Protein AF-A0A847ALS0-F1 (afdb_monomer_lite)

Secondary structure (DSSP, 8-state):
-TTSHHHHS-HHHHHHHHH--HHHHHHHHHHHHH-TTTHHHHHHHHHHHHHHHHHTTS--HHHHHHHHHHHHHHHHHHHHHHHHHHHHHHHHHHHTTS--

pLDDT: mean 72.98, std 11.69, range [47.0, 91.88]

Radius of gyration: 18.96 Å; chains: 1; bounding box: 46×54×28 Å

Sequence (100 aa):
MKNIIKYLEDERFINWVFQSDVEYGRFWENYKSDHPSEVENINVAKRILNNLKTKDKDFTADEKILFFATILKRLEVNEKKKERNLFIKNLLKYAAVAIL

Structure (mmCIF, N/CA/C/O backbone):
data_AF-A0A847ALS0-F1
#
_entry.id   AF-A0A847ALS0-F1
#
loop_
_atom_site.group_PDB
_atom_site.id
_atom_site.type_symbol
_atom_site.label_atom_id
_atom_site.label_alt_id
_atom_site.label_comp_id
_atom_site.label_asym_id
_atom_site.label_entity_id
_atom_site.label_seq_id
_atom_site.pdbx_PDB_ins_code
_atom_site.Cartn_x
_atom_site.Cartn_y
_atom_site.Cartn_z
_atom_site.occupancy
_atom_site.B_iso_or_equiv
_atom_site.auth_seq_id
_atom_site.auth_comp_id
_atom_site.auth_asym_id
_atom_site.auth_atom_id
_atom_site.pdbx_PDB_model_num
ATOM 1 N N . MET A 1 1 ? 7.509 11.481 -0.620 1.00 50.78 1 MET A N 1
ATOM 2 C CA . MET A 1 1 ? 7.185 10.075 -0.949 1.00 50.78 1 MET A CA 1
ATOM 3 C C . MET A 1 1 ? 5.792 10.078 -1.563 1.00 50.78 1 MET A C 1
ATOM 5 O O . MET A 1 1 ? 4.818 9.744 -0.906 1.00 50.78 1 MET A O 1
ATOM 9 N N . LYS A 1 2 ? 5.688 10.560 -2.811 1.00 55.38 2 LYS A N 1
ATOM 10 C CA . LYS A 1 2 ? 4.419 11.019 -3.409 1.00 55.38 2 LYS A CA 1
ATOM 11 C C . LYS A 1 2 ? 3.577 9.930 -4.094 1.00 55.38 2 LYS A C 1
ATOM 13 O O . LYS A 1 2 ? 2.455 10.214 -4.477 1.00 55.38 2 LYS A O 1
ATOM 18 N N . ASN A 1 3 ? 4.064 8.693 -4.206 1.00 70.12 3 ASN A N 1
ATOM 19 C CA . ASN A 1 3 ? 3.462 7.692 -5.098 1.00 70.12 3 ASN A CA 1
ATOM 20 C C . ASN A 1 3 ? 2.827 6.483 -4.398 1.00 70.12 3 ASN A C 1
ATOM 22 O O . ASN A 1 3 ? 2.512 5.514 -5.069 1.00 70.12 3 ASN A O 1
ATOM 26 N N . ILE A 1 4 ? 2.619 6.497 -3.077 1.00 80.75 4 ILE A N 1
ATOM 27 C CA . ILE A 1 4 ? 1.954 5.365 -2.395 1.00 80.75 4 ILE A CA 1
ATOM 28 C C . ILE A 1 4 ? 0.446 5.355 -2.698 1.00 80.75 4 ILE A C 1
ATOM 30 O O . ILE A 1 4 ? -0.131 4.291 -2.895 1.00 80.75 4 ILE A O 1
ATOM 34 N N . ILE A 1 5 ? -0.172 6.541 -2.788 1.00 80.06 5 ILE A N 1
ATOM 35 C CA . ILE A 1 5 ? -1.620 6.711 -3.001 1.00 80.06 5 ILE A CA 1
ATOM 36 C C . ILE A 1 5 ? -2.073 6.038 -4.301 1.00 80.06 5 ILE A C 1
ATOM 38 O O . ILE A 1 5 ? -3.058 5.313 -4.277 1.00 80.06 5 ILE A O 1
ATOM 42 N N . LYS A 1 6 ? -1.290 6.147 -5.385 1.00 85.69 6 LYS A N 1
ATOM 43 C CA . LYS A 1 6 ? -1.622 5.515 -6.674 1.00 85.69 6 LYS A CA 1
ATOM 44 C C . LYS A 1 6 ? -1.823 3.995 -6.571 1.00 85.69 6 LYS A C 1
ATOM 46 O O . LYS A 1 6 ? -2.586 3.436 -7.338 1.00 85.69 6 LYS A O 1
ATOM 51 N N . TYR A 1 7 ? -1.144 3.328 -5.632 1.00 87.56 7 TYR A N 1
ATOM 52 C CA . TYR A 1 7 ? -1.309 1.890 -5.394 1.00 87.56 7 TYR A CA 1
ATOM 53 C C . TYR A 1 7 ? -2.481 1.592 -4.455 1.00 87.56 7 TYR A C 1
ATOM 55 O O . TYR A 1 7 ? -3.101 0.542 -4.561 1.00 87.56 7 TYR A O 1
ATOM 63 N N . LEU A 1 8 ? -2.784 2.504 -3.528 1.00 83.38 8 LEU A N 1
ATOM 64 C CA . LEU A 1 8 ? -3.933 2.383 -2.628 1.00 83.38 8 LEU A CA 1
ATOM 65 C C . LEU A 1 8 ? -5.268 2.706 -3.317 1.00 83.38 8 LEU A C 1
ATOM 67 O O . LEU A 1 8 ? -6.306 2.377 -2.757 1.00 83.38 8 LEU A O 1
ATOM 71 N N . GLU A 1 9 ? -5.238 3.336 -4.493 1.00 82.00 9 GLU A N 1
ATOM 72 C CA . GLU A 1 9 ? -6.404 3.623 -5.343 1.00 82.00 9 GLU A CA 1
ATOM 73 C C . GLU A 1 9 ? -6.549 2.638 -6.521 1.00 82.00 9 GLU A C 1
ATOM 75 O O . GLU A 1 9 ? -7.604 2.587 -7.147 1.00 82.00 9 GLU A O 1
ATOM 80 N N . ASP A 1 10 ? -5.519 1.842 -6.837 1.00 85.69 10 ASP A N 1
ATOM 81 C CA . ASP A 1 10 ? -5.577 0.862 -7.928 1.00 85.69 10 ASP A CA 1
ATOM 82 C C . ASP A 1 10 ? -6.253 -0.433 -7.454 1.00 85.69 10 ASP A C 1
ATOM 84 O O . ASP A 1 10 ? -5.668 -1.237 -6.723 1.00 85.69 10 ASP A O 1
ATOM 88 N N . GLU A 1 11 ? -7.482 -0.671 -7.913 1.00 82.50 11 GLU A N 1
ATOM 89 C CA . GLU A 1 11 ? -8.251 -1.880 -7.592 1.00 82.50 11 GLU A CA 1
ATOM 90 C C . GLU A 1 11 ? -7.503 -3.177 -7.925 1.00 82.50 11 GLU A C 1
ATOM 92 O O . GLU A 1 11 ? -7.607 -4.158 -7.190 1.00 82.50 11 GLU A O 1
ATOM 97 N N . ARG A 1 12 ? -6.688 -3.201 -8.986 1.00 84.44 12 ARG A N 1
ATOM 98 C CA . ARG A 1 12 ? -5.913 -4.394 -9.369 1.00 84.44 12 ARG A CA 1
ATOM 99 C C . ARG A 1 12 ? -4.795 -4.657 -8.370 1.00 84.44 12 ARG A C 1
ATOM 101 O O . ARG A 1 12 ? -4.468 -5.810 -8.094 1.00 84.44 12 ARG A O 1
ATOM 108 N N . PHE A 1 13 ? -4.207 -3.597 -7.817 1.00 87.00 13 PHE A N 1
ATOM 109 C CA . PHE A 1 13 ? -3.220 -3.708 -6.746 1.00 87.00 13 PHE A CA 1
ATOM 110 C C . PHE A 1 13 ? -3.869 -4.208 -5.455 1.00 87.00 13 PHE A C 1
ATOM 112 O O . PHE A 1 13 ? -3.360 -5.127 -4.815 1.00 87.00 13 PHE A O 1
ATOM 119 N N . ILE A 1 14 ? -5.023 -3.645 -5.098 1.00 84.00 14 ILE A N 1
ATOM 120 C CA . ILE A 1 14 ? -5.818 -4.064 -3.943 1.00 84.00 14 ILE A CA 1
ATOM 121 C C . ILE A 1 14 ? -6.172 -5.552 -4.061 1.00 84.00 14 ILE A C 1
ATOM 123 O O . ILE A 1 14 ? -5.839 -6.336 -3.169 1.00 84.00 14 ILE A O 1
ATOM 127 N N . ASN A 1 15 ? -6.753 -5.967 -5.188 1.00 82.06 15 ASN A N 1
ATOM 128 C CA . ASN A 1 15 ? -7.135 -7.355 -5.445 1.00 82.06 15 ASN A CA 1
ATOM 129 C C . ASN A 1 15 ? -5.930 -8.295 -5.410 1.00 82.06 15 ASN A C 1
ATOM 131 O O . ASN A 1 15 ? -5.992 -9.341 -4.767 1.00 82.06 15 ASN A O 1
ATOM 135 N N . TRP A 1 16 ? -4.797 -7.898 -5.996 1.00 86.12 16 TRP A N 1
ATOM 136 C CA . TRP A 1 16 ? -3.560 -8.668 -5.893 1.00 86.12 16 TRP A CA 1
ATOM 137 C C . TRP A 1 16 ? -3.148 -8.924 -4.437 1.00 86.12 16 TRP A C 1
ATOM 139 O O . TRP A 1 16 ? -2.817 -10.054 -4.067 1.00 86.12 16 TRP A O 1
ATOM 149 N N . VAL A 1 17 ? -3.194 -7.893 -3.589 1.00 84.50 17 VAL A N 1
ATOM 150 C CA . VAL A 1 17 ? 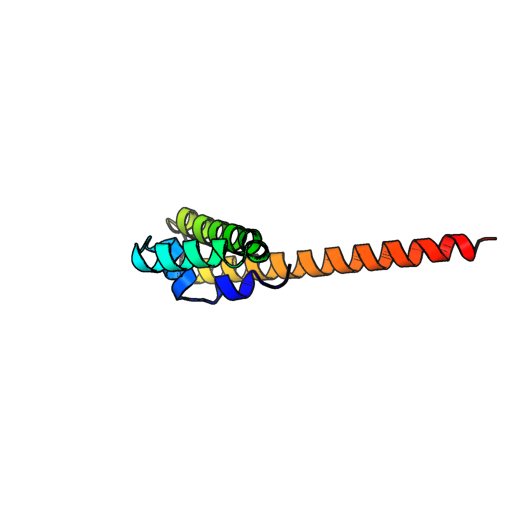-2.799 -8.012 -2.181 1.00 84.50 17 VAL A CA 1
ATOM 151 C C . VAL A 1 17 ? -3.809 -8.833 -1.370 1.00 84.50 17 VAL A C 1
ATOM 153 O O . VAL A 1 17 ? -3.402 -9.657 -0.547 1.00 84.50 17 VAL A O 1
ATOM 156 N N . PHE A 1 18 ? -5.113 -8.664 -1.599 1.00 78.94 18 PHE A N 1
ATOM 157 C CA . PHE A 1 18 ? -6.146 -9.345 -0.813 1.00 78.94 18 PHE A CA 1
ATOM 158 C C . PHE A 1 18 ? -6.440 -10.775 -1.273 1.00 78.94 18 PHE A C 1
ATOM 160 O O . PHE A 1 18 ? -6.586 -11.652 -0.414 1.00 78.94 18 PHE A O 1
ATOM 167 N N . GLN A 1 19 ? -6.506 -11.016 -2.582 1.00 74.31 19 GLN A N 1
ATOM 168 C CA . GLN A 1 19 ? -6.960 -12.276 -3.178 1.00 74.31 19 GLN A CA 1
ATOM 169 C C . 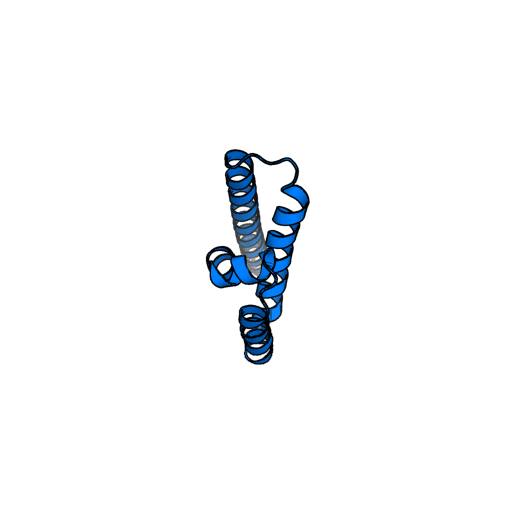GLN A 1 19 ? -5.812 -13.193 -3.620 1.00 74.31 19 GLN A C 1
ATOM 171 O O . GLN A 1 19 ? -6.065 -14.351 -3.928 1.00 74.31 19 GLN A O 1
ATOM 176 N N . SER A 1 20 ? -4.551 -12.731 -3.569 1.00 62.97 20 SER A N 1
ATOM 177 C CA . SER A 1 20 ? -3.370 -13.537 -3.945 1.00 62.97 20 SER A CA 1
ATOM 178 C C . SER A 1 20 ? -3.516 -14.198 -5.319 1.00 62.97 20 SER A C 1
ATOM 180 O O . SER A 1 20 ? -3.115 -15.341 -5.523 1.00 62.97 20 SER A O 1
ATOM 182 N N . ASP A 1 21 ? -4.109 -13.464 -6.255 1.00 69.75 21 ASP A N 1
ATOM 183 C CA . ASP A 1 21 ? -4.291 -13.918 -7.623 1.00 69.75 21 ASP A CA 1
ATOM 184 C C . ASP A 1 21 ? -2.926 -14.063 -8.316 1.00 69.75 21 ASP A C 1
ATOM 186 O O . ASP A 1 21 ? -2.085 -13.151 -8.305 1.00 69.75 21 ASP A O 1
ATOM 190 N N . VAL A 1 22 ? -2.707 -15.242 -8.893 1.00 66.00 22 VAL A N 1
ATOM 191 C CA . VAL A 1 22 ? -1.458 -15.650 -9.538 1.00 66.00 22 VAL A CA 1
ATOM 192 C C . VAL A 1 22 ? -1.169 -14.794 -10.777 1.00 66.00 22 VAL A C 1
ATOM 194 O O . VAL A 1 22 ? 0.002 -14.510 -11.050 1.00 66.00 22 VAL A O 1
ATOM 197 N N . GLU A 1 23 ? -2.195 -14.330 -11.499 1.00 67.75 23 GLU A N 1
ATOM 198 C CA . GLU A 1 23 ? -2.010 -13.500 -12.697 1.00 67.75 23 GLU A CA 1
ATOM 199 C C . GLU A 1 23 ? -1.545 -12.087 -12.344 1.00 67.75 23 GLU A C 1
ATOM 201 O O . GLU A 1 23 ? -0.519 -11.620 -12.854 1.00 67.75 23 GLU A O 1
ATOM 206 N N . TYR A 1 24 ? -2.222 -11.431 -11.397 1.00 71.81 24 TYR A N 1
ATOM 207 C CA . TYR A 1 24 ? -1.795 -10.114 -10.922 1.00 71.81 24 TYR A CA 1
ATOM 208 C C . TYR A 1 24 ? -0.440 -10.182 -10.203 1.00 71.81 24 TYR A C 1
ATOM 210 O O . TYR A 1 24 ? 0.346 -9.237 -10.279 1.00 71.81 24 TYR A O 1
ATOM 218 N N . GLY A 1 25 ? -0.114 -11.322 -9.581 1.00 76.81 25 GLY A N 1
ATOM 219 C CA . GLY A 1 25 ? 1.204 -11.577 -9.005 1.00 76.81 25 GLY A CA 1
ATOM 220 C C . GLY A 1 25 ? 2.335 -11.434 -9.999 1.00 76.81 25 GLY A C 1
ATOM 221 O O . GLY A 1 25 ? 3.283 -10.699 -9.736 1.00 76.81 25 GLY A O 1
ATOM 222 N N . ARG A 1 26 ? 2.219 -12.061 -11.167 1.00 82.81 26 ARG A N 1
ATOM 223 C CA . ARG A 1 26 ? 3.268 -11.969 -12.183 1.00 82.81 26 ARG A CA 1
ATOM 224 C C . ARG A 1 26 ? 3.441 -10.541 -12.700 1.00 82.81 26 ARG A C 1
ATOM 226 O O . ARG A 1 26 ? 4.572 -10.093 -12.863 1.00 82.81 26 ARG A O 1
ATOM 233 N N . PHE A 1 27 ? 2.340 -9.820 -12.911 1.00 87.38 27 PHE A N 1
ATOM 234 C CA . PHE A 1 27 ? 2.389 -8.426 -13.353 1.00 87.38 27 PHE A CA 1
ATOM 235 C C . PHE A 1 27 ? 3.145 -7.537 -12.357 1.00 87.38 27 PHE A C 1
ATOM 237 O O . PHE A 1 27 ? 4.086 -6.845 -12.742 1.00 87.38 27 PHE A O 1
ATOM 244 N N . TRP A 1 28 ? 2.775 -7.580 -11.074 1.00 87.62 28 TRP A N 1
ATOM 245 C CA . TRP A 1 28 ? 3.390 -6.723 -10.060 1.00 87.62 28 TRP A CA 1
ATOM 246 C C . TRP A 1 28 ? 4.834 -7.122 -9.738 1.00 87.62 28 TRP A C 1
ATOM 248 O O . TRP A 1 28 ? 5.652 -6.251 -9.447 1.00 87.62 28 TRP A O 1
ATOM 258 N N . GLU A 1 29 ? 5.182 -8.408 -9.828 1.00 86.19 29 GLU A N 1
ATOM 259 C CA . GLU A 1 29 ? 6.573 -8.856 -9.703 1.00 86.19 29 GLU A CA 1
ATOM 260 C C . GLU A 1 29 ? 7.446 -8.347 -10.860 1.00 86.19 29 GLU A C 1
ATOM 262 O O . GLU A 1 29 ? 8.522 -7.800 -10.611 1.00 86.19 29 GLU A O 1
ATOM 267 N N . ASN A 1 30 ? 6.955 -8.417 -12.101 1.00 89.69 30 ASN A N 1
ATOM 268 C CA . ASN A 1 30 ? 7.654 -7.855 -13.259 1.00 89.69 30 ASN A CA 1
ATOM 269 C C . ASN A 1 30 ? 7.780 -6.328 -13.150 1.00 89.69 30 ASN A C 1
ATOM 271 O O . ASN A 1 30 ? 8.868 -5.783 -13.307 1.00 89.69 30 ASN A O 1
ATOM 275 N N . TYR A 1 31 ? 6.702 -5.639 -12.763 1.00 89.50 31 TYR A N 1
ATOM 276 C CA . TYR A 1 31 ? 6.700 -4.185 -12.581 1.00 89.50 31 TYR A CA 1
ATOM 277 C C . TYR A 1 31 ? 7.740 -3.716 -11.550 1.00 89.50 31 TYR A C 1
ATOM 279 O O . TYR A 1 31 ? 8.404 -2.701 -1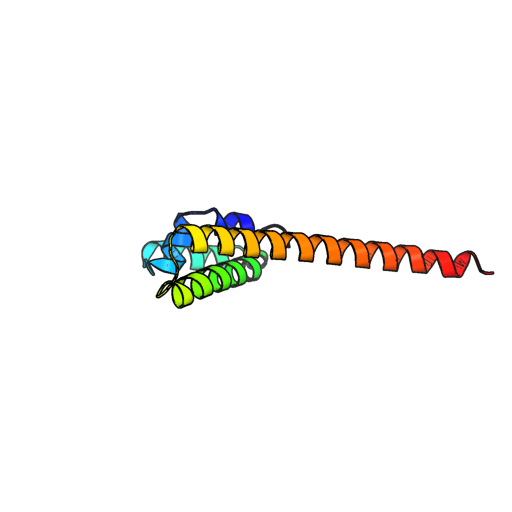1.748 1.00 89.50 31 TYR A O 1
ATOM 287 N N . LYS A 1 32 ? 7.929 -4.462 -10.453 1.00 89.00 32 LYS A N 1
ATOM 288 C CA . LYS A 1 32 ? 8.994 -4.181 -9.474 1.00 89.00 32 LYS A CA 1
ATOM 289 C C . LYS A 1 32 ? 10.395 -4.338 -10.070 1.00 89.00 32 LYS A C 1
ATOM 291 O O . LYS A 1 32 ? 11.283 -3.578 -9.694 1.00 89.00 32 LYS A O 1
ATOM 296 N N . SER A 1 33 ? 10.592 -5.322 -10.948 1.00 89.25 33 SER A N 1
ATOM 297 C CA . SER A 1 33 ? 11.871 -5.542 -11.630 1.00 89.25 33 SER A CA 1
ATOM 298 C C . SER A 1 33 ? 12.196 -4.389 -12.582 1.00 89.25 33 SER A C 1
ATOM 300 O O . SER A 1 33 ? 13.327 -3.909 -12.603 1.00 89.25 33 SER A O 1
ATOM 302 N N . ASP A 1 34 ? 11.191 -3.897 -13.307 1.00 91.88 34 ASP A N 1
ATOM 303 C CA . ASP A 1 34 ? 11.347 -2.811 -14.282 1.00 91.88 34 ASP A CA 1
ATOM 304 C C . ASP A 1 34 ? 11.446 -1.424 -13.616 1.00 91.88 34 ASP A C 1
ATOM 306 O O . ASP A 1 34 ? 12.004 -0.478 -14.181 1.00 91.88 34 ASP A O 1
ATOM 310 N N . HIS A 1 35 ? 10.934 -1.290 -12.387 1.00 89.75 35 HIS A N 1
ATOM 311 C CA . HIS A 1 35 ? 10.897 -0.032 -11.639 1.00 89.75 35 HIS A CA 1
ATOM 312 C C . HIS A 1 35 ? 11.428 -0.181 -10.203 1.00 89.75 35 HIS A C 1
ATOM 314 O O . HIS A 1 35 ? 10.674 -0.040 -9.233 1.00 89.75 35 HIS A O 1
ATOM 320 N N . PRO A 1 36 ? 12.748 -0.378 -10.024 1.00 88.38 36 PRO A N 1
ATOM 321 C CA . PRO A 1 36 ? 13.355 -0.556 -8.703 1.00 88.38 36 PRO A CA 1
ATOM 322 C C . PRO A 1 36 ? 13.126 0.637 -7.758 1.00 88.38 36 PRO A C 1
ATOM 324 O O . PRO A 1 36 ? 13.038 0.460 -6.545 1.00 88.38 36 PRO A O 1
ATOM 327 N N . SER A 1 37 ? 12.966 1.853 -8.295 1.00 87.06 37 SER A N 1
ATOM 328 C CA . SER A 1 37 ? 12.656 3.068 -7.521 1.00 87.06 37 SER A CA 1
ATOM 329 C C . SER A 1 37 ? 11.252 3.073 -6.902 1.00 87.06 37 SER A C 1
ATOM 331 O O . SER A 1 37 ? 10.997 3.813 -5.952 1.00 87.06 37 SER A O 1
ATOM 333 N N . GLU A 1 38 ? 10.340 2.251 -7.418 1.00 87.31 38 GLU A N 1
ATOM 334 C CA . GLU A 1 38 ? 8.948 2.160 -6.979 1.00 87.31 38 GLU A CA 1
ATOM 335 C C . GLU A 1 38 ? 8.707 1.004 -5.996 1.00 87.31 38 GLU A C 1
ATOM 337 O O . GLU A 1 38 ? 7.687 0.986 -5.304 1.00 87.31 38 GLU A O 1
ATOM 342 N N . VAL A 1 39 ? 9.666 0.080 -5.870 1.00 88.38 39 VAL A N 1
ATOM 343 C CA . VAL A 1 39 ? 9.582 -1.109 -5.005 1.00 88.38 39 VAL A CA 1
ATOM 344 C C . VAL A 1 39 ? 9.264 -0.744 -3.557 1.00 88.38 39 VAL A C 1
ATOM 346 O O . VAL A 1 39 ? 8.417 -1.381 -2.932 1.00 88.38 39 VAL A O 1
ATOM 349 N N . GLU A 1 40 ? 9.891 0.306 -3.025 1.00 86.31 40 GLU A N 1
ATOM 350 C CA . GLU A 1 40 ? 9.635 0.745 -1.651 1.00 86.31 40 GLU A CA 1
ATOM 351 C C . GLU A 1 40 ? 8.189 1.234 -1.474 1.00 86.31 40 GLU A C 1
ATOM 353 O O . GLU A 1 40 ? 7.513 0.848 -0.521 1.00 86.31 40 GLU A O 1
ATOM 358 N N . ASN A 1 41 ? 7.665 2.011 -2.429 1.00 86.31 41 ASN A N 1
ATOM 359 C CA . ASN A 1 41 ? 6.281 2.493 -2.380 1.00 86.31 41 ASN A CA 1
ATOM 360 C C . ASN A 1 41 ? 5.285 1.324 -2.447 1.00 86.31 41 ASN A C 1
ATOM 362 O O . ASN A 1 41 ? 4.313 1.300 -1.689 1.00 86.31 41 ASN A O 1
ATOM 366 N N . IL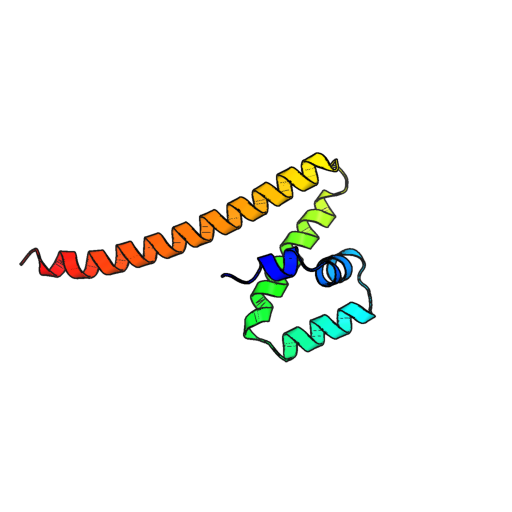E A 1 42 ? 5.556 0.341 -3.313 1.00 89.50 42 ILE A N 1
ATOM 367 C CA . ILE A 1 42 ? 4.763 -0.886 -3.468 1.00 89.50 42 ILE A CA 1
ATOM 368 C C . ILE A 1 42 ? 4.748 -1.690 -2.166 1.00 89.50 42 ILE A C 1
ATOM 370 O O . ILE A 1 42 ? 3.687 -2.107 -1.698 1.00 89.50 42 ILE A O 1
ATOM 374 N N . ASN A 1 43 ? 5.909 -1.881 -1.540 1.00 87.88 43 ASN A N 1
ATOM 375 C CA . ASN A 1 43 ? 6.023 -2.631 -0.291 1.00 87.88 43 ASN A CA 1
ATOM 376 C C . ASN A 1 43 ? 5.292 -1.935 0.863 1.00 87.88 43 ASN A C 1
ATOM 378 O O . ASN A 1 43 ? 4.607 -2.597 1.650 1.00 87.88 43 ASN A O 1
ATOM 382 N N . VAL A 1 44 ? 5.391 -0.606 0.953 1.00 86.69 44 VAL A N 1
ATOM 383 C CA . VAL A 1 44 ? 4.661 0.182 1.954 1.00 86.69 44 VAL A CA 1
ATOM 384 C C . VAL A 1 44 ? 3.151 0.082 1.729 1.00 86.69 44 VAL A C 1
ATOM 386 O O . VAL A 1 44 ? 2.427 -0.216 2.681 1.00 86.69 44 VAL A O 1
ATOM 389 N N . ALA A 1 45 ? 2.674 0.249 0.491 1.00 87.31 45 ALA A N 1
ATOM 390 C CA . ALA A 1 45 ? 1.258 0.096 0.150 1.00 87.31 45 ALA A CA 1
ATOM 391 C C . ALA A 1 45 ? 0.742 -1.307 0.513 1.00 87.31 45 ALA A C 1
ATOM 393 O O . ALA A 1 45 ? -0.266 -1.448 1.205 1.00 87.31 45 ALA A O 1
ATOM 394 N N . LYS A 1 46 ? 1.491 -2.355 0.150 1.00 87.50 46 LYS A N 1
ATOM 395 C CA . LYS A 1 46 ? 1.159 -3.750 0.467 1.00 87.50 46 LYS A CA 1
ATOM 396 C C . LYS A 1 46 ? 1.104 -4.008 1.973 1.00 87.50 46 LYS A C 1
ATOM 398 O O . LYS A 1 46 ? 0.207 -4.700 2.444 1.00 87.50 46 LYS A O 1
ATOM 403 N N . ARG A 1 47 ? 2.019 -3.425 2.757 1.00 85.06 47 ARG A N 1
ATOM 404 C CA . ARG A 1 47 ? 1.996 -3.519 4.228 1.00 85.06 47 ARG A CA 1
ATOM 405 C C . ARG A 1 47 ? 0.765 -2.832 4.825 1.00 85.06 47 ARG A C 1
ATOM 407 O O . ARG A 1 47 ? 0.180 -3.369 5.760 1.00 85.06 47 ARG A O 1
ATOM 414 N N . ILE A 1 48 ? 0.366 -1.674 4.296 1.00 83.44 48 ILE A N 1
ATOM 415 C CA . ILE A 1 48 ? -0.852 -0.967 4.722 1.00 83.44 48 ILE A CA 1
ATOM 416 C C . ILE A 1 48 ? -2.087 -1.841 4.471 1.00 83.44 48 ILE A C 1
ATOM 418 O O . ILE A 1 48 ? -2.864 -2.069 5.397 1.00 83.44 48 ILE A O 1
ATOM 422 N N . LEU A 1 49 ? -2.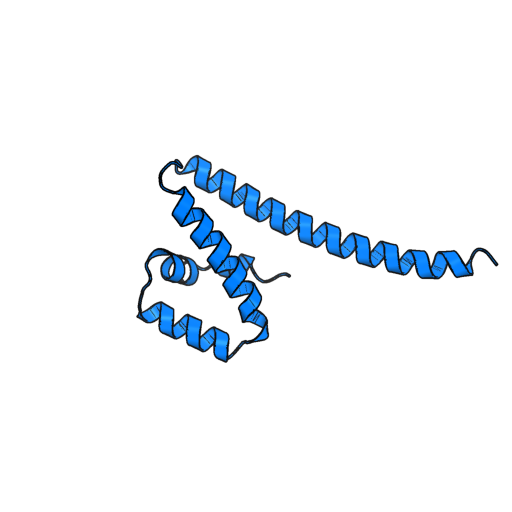223 -2.387 3.259 1.00 83.12 49 LEU A N 1
ATOM 423 C CA . LEU A 1 49 ? -3.336 -3.264 2.882 1.00 83.12 49 LEU A CA 1
ATOM 424 C C . LEU A 1 49 ? -3.363 -4.573 3.685 1.00 83.12 49 LEU A C 1
ATOM 426 O O . LEU A 1 49 ? -4.415 -4.994 4.157 1.00 83.12 49 LEU A O 1
ATOM 430 N N . ASN A 1 50 ? -2.207 -5.186 3.940 1.00 81.94 50 ASN A N 1
ATOM 431 C CA . ASN A 1 50 ? -2.142 -6.377 4.785 1.00 81.94 50 ASN A CA 1
ATOM 432 C C . ASN A 1 50 ? -2.539 -6.087 6.235 1.00 81.94 50 ASN A C 1
ATOM 434 O O . ASN A 1 50 ? -3.250 -6.890 6.825 1.00 81.94 50 ASN A O 1
ATOM 438 N N . ASN A 1 51 ? -2.138 -4.940 6.793 1.00 77.81 51 ASN A N 1
ATOM 439 C CA . ASN A 1 51 ? -2.555 -4.527 8.136 1.00 77.81 51 ASN A CA 1
ATOM 440 C C . ASN A 1 51 ? -4.065 -4.255 8.232 1.00 77.81 51 ASN A C 1
ATOM 442 O O . ASN A 1 51 ? -4.634 -4.431 9.308 1.00 77.81 51 ASN A O 1
ATOM 446 N N . LEU A 1 52 ? -4.703 -3.826 7.136 1.00 72.81 52 LEU A N 1
ATOM 447 C CA . LEU A 1 52 ? -6.164 -3.755 7.031 1.00 72.81 52 LEU A CA 1
ATOM 448 C C . LEU A 1 52 ? -6.764 -5.165 7.085 1.00 72.81 52 LEU A C 1
ATOM 450 O O . LEU A 1 52 ? -7.614 -5.430 7.929 1.00 72.81 52 LEU A O 1
ATOM 454 N N . LYS A 1 53 ? -6.244 -6.092 6.268 1.00 69.00 53 LYS A N 1
ATOM 455 C CA . LYS A 1 53 ? -6.699 -7.492 6.203 1.00 69.00 53 LYS A CA 1
ATOM 456 C C . LYS A 1 53 ? -6.647 -8.212 7.553 1.00 69.00 53 LYS A C 1
ATOM 458 O O . LYS A 1 53 ? -7.578 -8.929 7.900 1.00 69.00 53 LYS A O 1
ATOM 463 N N . THR A 1 54 ? -5.563 -8.064 8.319 1.00 62.62 54 THR A N 1
ATOM 464 C CA . THR A 1 54 ? -5.420 -8.741 9.624 1.00 62.62 54 THR A CA 1
ATOM 465 C C . THR A 1 54 ? -6.341 -8.176 10.694 1.00 62.62 54 THR A C 1
ATOM 467 O O . THR A 1 54 ? -6.695 -8.893 11.626 1.00 62.62 54 THR A O 1
ATOM 470 N N . LYS A 1 55 ? -6.722 -6.905 10.570 1.00 58.00 55 LYS A N 1
ATOM 471 C CA . LYS A 1 55 ? -7.648 -6.232 11.481 1.00 58.00 55 LYS A CA 1
ATOM 472 C C . LYS A 1 55 ? -9.119 -6.434 11.108 1.00 58.00 55 LYS A C 1
ATOM 474 O O . LYS A 1 55 ? -9.986 -6.225 11.944 1.00 58.00 55 LYS A O 1
ATOM 479 N N . ASP A 1 56 ? -9.387 -6.901 9.894 1.00 54.69 56 ASP A N 1
ATOM 480 C CA . ASP A 1 56 ? -10.718 -7.044 9.301 1.00 54.69 56 ASP A CA 1
ATOM 481 C C . ASP A 1 56 ? -11.628 -8.098 9.955 1.00 54.69 56 ASP A C 1
ATOM 483 O O . ASP A 1 56 ? -12.770 -8.257 9.531 1.00 54.69 56 ASP A O 1
ATOM 487 N N . LYS A 1 57 ? -11.161 -8.810 10.991 1.00 54.59 57 LYS A N 1
ATOM 488 C CA . LYS A 1 57 ? -12.022 -9.723 11.755 1.00 54.59 57 LYS A CA 1
ATOM 489 C C . LYS A 1 57 ? -13.067 -9.007 12.619 1.00 54.59 57 LYS A C 1
ATOM 491 O O . LYS A 1 57 ? -14.065 -9.646 12.920 1.00 54.59 57 LYS A O 1
ATOM 496 N N . ASP A 1 58 ? -12.891 -7.717 12.926 1.00 56.06 58 ASP A N 1
ATOM 497 C CA . ASP A 1 58 ? -13.773 -6.997 13.863 1.00 56.06 58 ASP A CA 1
ATOM 498 C C . ASP A 1 58 ? -14.245 -5.608 13.381 1.00 56.06 58 ASP A C 1
ATOM 500 O O . ASP A 1 58 ? -14.895 -4.900 14.144 1.00 56.06 58 ASP A O 1
ATOM 504 N N . PHE A 1 59 ? -13.944 -5.192 12.141 1.00 57.50 59 PHE A N 1
ATOM 505 C CA . PHE A 1 59 ? -14.306 -3.853 11.651 1.00 57.50 59 PHE A CA 1
ATOM 506 C C . PHE A 1 59 ? -15.538 -3.851 10.739 1.00 57.50 59 PHE A C 1
ATOM 508 O O . PHE A 1 59 ? -15.579 -4.510 9.695 1.00 57.50 59 PHE A O 1
ATOM 515 N N . THR A 1 60 ? -16.519 -3.029 11.100 1.00 68.62 60 THR A N 1
ATOM 516 C CA . THR A 1 60 ? -17.650 -2.647 10.247 1.00 68.62 60 THR A CA 1
ATOM 517 C C . THR A 1 60 ? -17.176 -1.808 9.053 1.00 68.62 60 THR A C 1
ATOM 519 O O . THR A 1 60 ? -16.087 -1.229 9.068 1.00 68.62 60 THR A O 1
ATOM 522 N N . ALA A 1 61 ? -17.983 -1.731 7.987 1.00 63.38 61 ALA A N 1
ATOM 523 C CA . ALA A 1 61 ? -17.640 -0.967 6.781 1.00 63.38 61 ALA A CA 1
ATOM 524 C C . ALA A 1 61 ? -17.264 0.497 7.092 1.00 63.38 61 ALA A C 1
ATOM 526 O O . ALA A 1 61 ? -16.290 1.013 6.544 1.00 63.38 61 ALA A O 1
ATOM 527 N N . ASP A 1 62 ? -17.964 1.125 8.038 1.00 65.75 62 ASP A N 1
ATOM 528 C CA . ASP A 1 62 ? -17.725 2.511 8.452 1.00 65.75 62 ASP A CA 1
ATOM 529 C C . ASP A 1 62 ? -16.372 2.687 9.157 1.00 65.75 62 ASP A C 1
ATOM 531 O O . ASP A 1 62 ? -15.654 3.667 8.939 1.00 65.75 62 ASP A O 1
ATOM 535 N N . GLU A 1 63 ? -15.962 1.706 9.958 1.00 63.25 63 GLU A N 1
ATOM 536 C CA . GLU A 1 63 ? -14.674 1.742 10.645 1.00 63.25 63 GLU A CA 1
ATOM 537 C C . GLU A 1 63 ? -13.503 1.498 9.690 1.00 63.25 63 GLU A C 1
ATOM 539 O O . GLU A 1 63 ? -12.438 2.101 9.861 1.00 63.25 63 GLU A O 1
ATOM 544 N N . LYS A 1 64 ? -13.700 0.691 8.637 1.00 65.81 64 LYS A N 1
ATOM 545 C CA . LYS A 1 64 ? -12.713 0.547 7.556 1.00 65.81 64 LYS A CA 1
ATOM 546 C C . LYS A 1 64 ? -12.487 1.884 6.858 1.00 65.81 64 LYS A C 1
ATOM 548 O O . LYS A 1 64 ? -11.335 2.270 6.660 1.00 65.81 64 LYS A O 1
ATOM 553 N N . ILE A 1 65 ? -13.561 2.620 6.554 1.00 70.50 65 ILE A N 1
ATOM 554 C CA . ILE A 1 65 ? -13.492 3.958 5.945 1.00 70.50 65 ILE A CA 1
ATOM 555 C C . ILE A 1 65 ? -12.759 4.934 6.874 1.00 70.50 65 ILE A C 1
ATOM 557 O O . ILE A 1 65 ? -11.831 5.621 6.442 1.00 70.50 65 ILE A O 1
ATOM 561 N N . LEU A 1 66 ? -13.113 4.971 8.162 1.00 70.06 66 LEU A N 1
ATOM 562 C CA . LEU A 1 66 ? -12.488 5.871 9.137 1.00 70.06 66 LEU A CA 1
ATOM 563 C C . LEU A 1 66 ? -10.996 5.563 9.339 1.00 70.06 66 LEU A C 1
ATOM 565 O O . LEU A 1 66 ? -10.157 6.468 9.441 1.00 70.06 66 LEU A O 1
ATOM 569 N N . PHE A 1 67 ? -10.640 4.283 9.374 1.00 68.38 67 PHE A N 1
ATOM 570 C CA . PHE A 1 67 ? -9.256 3.853 9.489 1.00 68.38 67 PHE A CA 1
ATOM 571 C C . PHE A 1 67 ? -8.466 4.162 8.208 1.00 68.38 67 PHE A C 1
ATOM 573 O O . PHE A 1 67 ? -7.341 4.662 8.298 1.00 68.38 67 PHE A O 1
ATOM 580 N N . PHE A 1 68 ? -9.067 3.990 7.026 1.00 70.56 68 PHE A N 1
ATOM 581 C CA . PHE A 1 68 ? -8.474 4.400 5.750 1.00 70.56 68 PHE A CA 1
ATOM 582 C C . PHE A 1 68 ? -8.227 5.916 5.706 1.00 70.56 68 PHE A C 1
ATOM 584 O O . PHE A 1 68 ? -7.113 6.357 5.417 1.00 70.56 68 PHE A O 1
ATOM 591 N N . ALA A 1 69 ? -9.207 6.723 6.124 1.00 72.62 69 ALA A N 1
ATOM 592 C CA . ALA A 1 69 ? -9.062 8.173 6.261 1.00 72.62 69 ALA A CA 1
ATOM 593 C C . ALA A 1 69 ? -7.947 8.553 7.254 1.00 72.62 69 ALA A C 1
ATOM 595 O O . ALA A 1 69 ? -7.172 9.482 7.016 1.00 72.62 69 ALA A O 1
ATOM 596 N N . THR A 1 70 ? -7.806 7.803 8.350 1.00 69.12 70 THR A N 1
ATOM 597 C CA . THR A 1 70 ? -6.733 8.007 9.334 1.00 69.12 70 THR A CA 1
ATOM 598 C C . THR A 1 70 ? -5.352 7.695 8.750 1.00 69.12 70 THR A C 1
ATOM 600 O O . THR A 1 70 ? -4.390 8.421 9.024 1.00 69.12 70 THR A O 1
ATOM 603 N N . ILE A 1 71 ? -5.237 6.648 7.928 1.00 71.94 71 ILE A N 1
ATOM 604 C CA . ILE A 1 71 ? -4.000 6.313 7.212 1.00 71.94 71 ILE A CA 1
ATOM 605 C C . ILE A 1 71 ? -3.642 7.429 6.230 1.00 71.94 71 ILE A C 1
ATOM 607 O O . ILE A 1 71 ? -2.519 7.936 6.291 1.00 71.94 71 ILE A O 1
ATOM 611 N N . LEU A 1 72 ? -4.589 7.860 5.388 1.00 72.00 72 LEU A N 1
ATOM 612 C CA . LEU A 1 72 ? -4.383 8.952 4.430 1.00 72.00 72 LEU A CA 1
ATOM 613 C C . LEU A 1 72 ? -3.915 10.231 5.137 1.00 72.00 72 LEU A C 1
ATOM 615 O O . LEU A 1 72 ? -2.890 10.811 4.773 1.00 72.00 72 LEU A O 1
ATOM 619 N N . LYS A 1 73 ? -4.583 10.607 6.234 1.00 71.75 73 LYS A N 1
ATOM 620 C CA . LYS A 1 73 ? -4.216 11.777 7.043 1.00 71.75 73 LYS A CA 1
ATOM 621 C C . LYS A 1 73 ? -2.812 11.656 7.640 1.00 71.75 73 LYS A C 1
ATOM 623 O O . LYS A 1 73 ? -2.066 12.634 7.687 1.00 71.75 73 LYS A O 1
ATOM 628 N N . ARG A 1 74 ? -2.413 10.463 8.094 1.00 64.56 74 ARG A N 1
ATOM 629 C CA . ARG A 1 74 ? -1.073 10.229 8.657 1.00 64.56 74 ARG A CA 1
ATOM 630 C C . ARG A 1 74 ? 0.021 10.321 7.587 1.00 64.56 74 ARG A C 1
ATOM 632 O O . ARG A 1 74 ? 1.106 10.822 7.886 1.00 64.56 74 ARG A O 1
ATOM 639 N N . LEU A 1 75 ? -0.259 9.879 6.361 1.00 65.50 75 LEU A N 1
ATOM 640 C CA . LEU A 1 75 ? 0.660 10.018 5.227 1.00 65.50 75 LEU A CA 1
ATOM 641 C C . LEU A 1 75 ? 0.848 11.493 4.838 1.00 65.50 75 LEU A C 1
ATOM 643 O O . LEU A 1 75 ? 1.984 11.941 4.687 1.00 65.50 75 LEU A O 1
ATOM 647 N N . GLU A 1 76 ? -0.233 12.273 4.784 1.00 66.81 76 GLU A N 1
ATOM 648 C CA . GLU A 1 76 ? -0.176 13.702 4.449 1.00 66.81 76 GLU A CA 1
ATOM 649 C C . GLU A 1 76 ? 0.608 14.525 5.490 1.00 66.81 76 GLU A C 1
ATOM 651 O O . GLU A 1 76 ? 1.459 15.354 5.152 1.00 66.81 76 GLU A O 1
ATOM 656 N N . VAL A 1 77 ? 0.369 14.269 6.782 1.00 64.31 77 VAL A N 1
ATOM 657 C CA . VAL A 1 77 ? 1.056 14.973 7.879 1.00 64.31 77 VAL A CA 1
ATOM 658 C C . VAL A 1 77 ? 2.560 14.681 7.879 1.00 64.31 77 VAL A C 1
ATOM 660 O O . VAL A 1 77 ? 3.361 15.585 8.138 1.00 64.31 77 VAL A O 1
ATOM 663 N N . ASN A 1 78 ? 2.966 13.446 7.569 1.00 59.28 78 ASN A N 1
ATOM 664 C CA . ASN A 1 78 ? 4.380 13.072 7.515 1.00 59.28 78 ASN A CA 1
ATOM 665 C C . ASN A 1 78 ? 5.132 13.740 6.351 1.00 59.28 78 ASN A C 1
ATOM 667 O O . ASN A 1 78 ? 6.292 14.117 6.535 1.00 59.28 78 ASN A O 1
ATOM 671 N N . GLU A 1 79 ? 4.493 13.955 5.197 1.00 59.62 79 GLU A N 1
ATOM 672 C CA . GLU A 1 79 ? 5.095 14.707 4.083 1.00 59.62 79 GLU A CA 1
ATOM 673 C C . GLU A 1 79 ? 5.332 16.178 4.471 1.00 59.62 79 GLU A C 1
ATOM 675 O O . GLU A 1 79 ? 6.460 16.671 4.378 1.00 59.62 79 GLU A O 1
ATOM 680 N N . LYS A 1 80 ? 4.316 16.856 5.028 1.00 59.06 80 LYS A N 1
ATOM 681 C CA . LYS A 1 80 ? 4.411 18.274 5.436 1.00 59.06 80 LYS A CA 1
ATOM 682 C C . LYS A 1 80 ? 5.485 18.518 6.501 1.00 59.06 80 LYS A C 1
ATOM 684 O O . LYS A 1 80 ? 6.190 19.529 6.479 1.00 59.06 80 LYS A O 1
ATOM 689 N N . LYS A 1 81 ? 5.652 17.583 7.444 1.00 59.88 81 LYS A N 1
ATOM 690 C CA . LYS A 1 81 ? 6.674 17.680 8.501 1.00 59.88 81 LYS A CA 1
ATOM 691 C C . LYS A 1 81 ? 8.096 17.556 7.937 1.00 59.88 81 LYS A C 1
ATOM 693 O O . LYS A 1 81 ? 9.009 18.220 8.433 1.00 59.88 81 LYS A O 1
ATOM 698 N N . LYS A 1 82 ? 8.279 16.739 6.894 1.00 56.16 82 LYS A N 1
ATOM 699 C CA . LYS A 1 82 ? 9.565 16.542 6.211 1.00 56.16 82 LYS A CA 1
ATOM 700 C C . LYS A 1 82 ? 9.971 17.784 5.412 1.00 56.16 82 LYS A C 1
ATOM 702 O O . LYS A 1 82 ? 11.118 18.213 5.520 1.00 56.16 82 LYS A O 1
ATOM 707 N N . GLU A 1 83 ? 9.030 18.406 4.701 1.00 59.34 83 GLU A N 1
ATOM 708 C CA . GLU A 1 83 ? 9.276 19.654 3.961 1.00 59.34 83 GLU A CA 1
ATOM 709 C C . GLU A 1 83 ? 9.606 20.830 4.891 1.00 59.34 83 GLU A C 1
ATOM 711 O O . GLU A 1 83 ? 10.582 21.548 4.666 1.00 59.34 83 GLU A O 1
ATOM 716 N N . ARG A 1 84 ? 8.873 20.979 6.003 1.00 61.81 84 ARG A N 1
ATOM 717 C CA . ARG A 1 84 ? 9.132 22.052 6.976 1.00 61.81 84 ARG A CA 1
ATOM 718 C C . ARG A 1 84 ? 10.522 21.952 7.614 1.00 61.81 84 ARG A C 1
ATOM 720 O O . ARG A 1 84 ? 11.197 22.966 7.773 1.00 61.81 84 ARG A O 1
ATOM 727 N N . ASN A 1 85 ? 10.980 20.744 7.946 1.00 61.75 85 ASN A N 1
ATOM 728 C CA . ASN A 1 85 ? 12.318 20.543 8.514 1.00 61.75 85 ASN A CA 1
ATOM 729 C C . ASN A 1 85 ? 13.448 20.866 7.523 1.00 61.75 85 ASN A C 1
ATOM 731 O O . ASN A 1 85 ? 14.505 21.331 7.947 1.00 61.75 85 ASN A O 1
ATOM 735 N N . LEU A 1 86 ? 13.247 20.638 6.222 1.00 61.31 86 LEU A N 1
ATOM 736 C CA . LEU A 1 86 ? 14.205 21.034 5.183 1.00 61.31 86 LEU A CA 1
ATOM 737 C C . LEU A 1 86 ? 14.299 22.560 5.062 1.00 61.31 86 LEU A C 1
ATOM 739 O O . LEU A 1 86 ? 15.402 23.105 5.038 1.00 61.31 86 LEU A O 1
ATOM 743 N N . PHE A 1 87 ? 13.156 23.248 5.073 1.00 65.62 87 PHE A N 1
ATOM 744 C CA . PHE A 1 87 ? 13.107 24.711 5.026 1.00 65.62 87 PHE A CA 1
ATOM 745 C C . PHE A 1 87 ? 13.796 25.367 6.228 1.00 65.62 87 PHE A C 1
ATOM 747 O O . PHE A 1 87 ? 14.630 26.254 6.049 1.00 65.62 87 PHE A O 1
ATOM 754 N N . ILE A 1 88 ? 13.518 24.893 7.447 1.00 68.94 88 ILE A N 1
ATOM 755 C CA . ILE A 1 88 ? 14.129 25.444 8.668 1.00 68.94 88 ILE A CA 1
ATOM 756 C C . ILE A 1 88 ? 15.650 25.219 8.671 1.00 68.94 88 ILE A C 1
ATOM 758 O O . ILE A 1 88 ? 16.402 26.129 9.015 1.00 68.94 88 ILE A O 1
ATOM 762 N N . LYS A 1 89 ? 16.133 24.050 8.221 1.00 63.41 89 LYS A N 1
ATOM 763 C CA . LYS A 1 89 ? 17.579 23.787 8.095 1.00 63.41 89 LYS A CA 1
ATOM 764 C C . LYS A 1 89 ? 18.275 24.714 7.096 1.00 63.41 89 LYS A C 1
ATOM 766 O O . LYS A 1 89 ? 19.432 25.056 7.315 1.00 63.41 89 LYS A O 1
ATOM 771 N N . ASN A 1 90 ? 17.605 25.115 6.017 1.00 62.84 90 ASN A N 1
ATOM 772 C CA . ASN A 1 90 ? 18.180 26.048 5.047 1.00 62.84 90 ASN A CA 1
ATOM 773 C C . ASN A 1 90 ? 18.172 27.495 5.553 1.00 62.84 90 ASN A C 1
ATOM 775 O O . ASN A 1 90 ? 19.153 28.195 5.338 1.00 62.84 90 ASN A O 1
ATOM 779 N N . LEU A 1 91 ? 17.138 27.925 6.281 1.00 64.00 91 LEU A N 1
ATO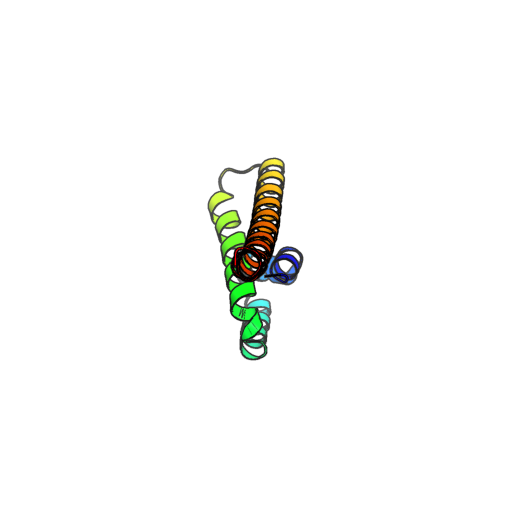M 780 C CA . LEU A 1 91 ? 17.101 29.253 6.908 1.00 64.00 91 LEU A CA 1
ATOM 781 C C . LEU A 1 91 ? 18.166 29.420 8.002 1.00 64.00 91 LEU A C 1
ATOM 783 O O . LEU A 1 91 ? 18.822 30.458 8.068 1.00 64.00 91 LEU A O 1
ATOM 787 N N . LEU A 1 92 ? 18.406 28.383 8.811 1.00 62.03 92 LEU A N 1
ATOM 788 C CA . LEU A 1 92 ? 19.434 28.413 9.859 1.00 62.03 92 LEU A CA 1
ATOM 789 C C . LEU A 1 92 ? 20.859 28.619 9.312 1.00 62.03 92 LEU A C 1
ATOM 791 O O . LEU A 1 92 ? 21.694 29.178 10.017 1.00 62.03 92 LEU A O 1
ATOM 795 N N . LYS A 1 93 ? 21.141 28.241 8.056 1.00 58.56 93 LYS A N 1
ATOM 796 C CA . LYS A 1 93 ? 22.446 28.505 7.416 1.00 58.56 93 LYS A CA 1
ATOM 797 C C . LYS A 1 93 ? 22.699 29.996 7.182 1.00 58.56 93 LYS A C 1
ATOM 799 O O . LYS A 1 93 ? 23.845 30.423 7.238 1.00 58.56 93 LYS A O 1
ATOM 804 N N . TYR A 1 94 ? 21.648 30.781 6.948 1.00 63.22 94 TYR A N 1
ATOM 805 C CA . TYR A 1 94 ? 21.756 32.225 6.713 1.00 63.22 94 TYR A CA 1
ATOM 806 C C . TYR A 1 94 ? 21.710 33.041 8.009 1.00 63.22 94 TYR A C 1
ATOM 808 O O . TYR A 1 94 ? 22.283 34.124 8.063 1.00 63.22 94 TYR A O 1
ATOM 816 N N . ALA A 1 95 ? 21.107 32.509 9.077 1.00 64.75 95 ALA A N 1
ATOM 817 C CA . ALA A 1 95 ? 21.114 33.159 10.389 1.00 64.75 95 ALA A CA 1
ATOM 818 C C . ALA A 1 95 ? 22.535 33.295 10.975 1.00 64.75 95 ALA A C 1
ATOM 820 O O . ALA A 1 95 ? 22.825 34.284 11.633 1.00 64.75 95 ALA A O 1
ATOM 821 N N . ALA A 1 96 ? 23.442 32.357 10.676 1.00 61.94 96 ALA A N 1
ATOM 822 C CA . ALA A 1 96 ? 24.848 32.440 11.084 1.00 61.94 96 ALA A CA 1
ATOM 823 C C . ALA A 1 96 ? 25.647 33.541 10.353 1.00 61.94 96 ALA A C 1
ATOM 825 O O . ALA A 1 96 ? 26.689 33.957 10.843 1.00 61.94 96 ALA A O 1
ATOM 826 N N . VAL A 1 97 ? 25.167 34.018 9.198 1.00 64.31 97 VAL A N 1
ATOM 827 C CA . VAL A 1 97 ? 25.827 35.072 8.402 1.00 64.31 97 VAL A CA 1
ATOM 828 C C . VAL A 1 97 ? 25.376 36.474 8.835 1.00 64.31 97 VAL A C 1
ATOM 830 O O . VAL A 1 97 ? 26.107 37.434 8.643 1.00 64.31 97 VAL A O 1
ATOM 833 N N . ALA A 1 98 ? 24.194 36.600 9.448 1.00 62.66 98 ALA A N 1
ATOM 834 C CA . ALA A 1 98 ? 23.642 37.876 9.916 1.00 62.66 98 ALA A CA 1
ATOM 835 C C . ALA A 1 98 ? 24.031 38.241 11.366 1.00 62.66 98 ALA A C 1
ATOM 837 O O . ALA A 1 98 ? 23.631 39.295 11.851 1.00 62.66 98 ALA A O 1
ATOM 838 N N . ILE A 1 99 ? 24.771 37.370 12.066 1.00 63.06 99 ILE A N 1
ATOM 839 C CA . ILE A 1 99 ? 25.253 37.569 13.450 1.00 63.06 99 ILE A CA 1
ATOM 840 C C . ILE A 1 99 ? 26.785 37.784 13.444 1.00 63.06 99 ILE A C 1
ATOM 842 O O . ILE A 1 99 ? 27.496 37.309 14.326 1.00 63.06 99 ILE A O 1
ATOM 846 N N . LEU A 1 100 ? 27.311 38.469 12.424 1.00 47.00 100 LEU A N 1
ATOM 847 C CA . LEU A 1 100 ? 28.716 38.884 12.328 1.00 47.00 100 LEU A CA 1
ATOM 848 C C . LEU A 1 100 ? 28.817 40.402 12.194 1.00 47.00 100 LEU A C 1
ATOM 850 O O . LEU A 1 100 ? 28.040 40.964 11.389 1.00 47.00 100 LEU A O 1
#

Foldseek 3Di:
DPCLVVLVPDPLSLCCLQVVDPVSVVVVVVVCVVCVVCVVSSVVSSVVSVVLVVVVPDDDPVRSVVVVVVVVVVVVVVVVVVVVVVVVVVVVVVVVVVVD